Protein AF-A0A8H3MB71-F1 (afdb_monomer_lite)

Secondary structure (DSSP, 8-state):
-PPPPPPP------------PPPP--TTS-HHHHHHHHHHHHHHHT--TT-HHHHHHHHHTS-HHHHHHHHHHHHHHHHH---TTS-HHHHHHHHHHHHHTS---HHHHHHHHHHHS-HHHHHHHHHH-TTS-HHHHHHHHHHHHHH--

Sequence (149 aa):
MERPSTPPSILRLQSDQEFELPAPRQDDRSISEYFEFIKFYTLLQNKDLDDIDIKVKFIVGLSPDNKKCAEEFGKYKAGELKQGNESIRKFYQKLERLRKLSECDEEDLRKKIFCGISSKNQDEVKLWGMNLPLDELIERLETLEQLSE

Organism: NCBI:txid94130

Radius of gyration: 25.16 Å; chains: 1; bounding box: 39×39×98 Å

Structure (mmCIF, N/CA/C/O backbone):
data_AF-A0A8H3MB71-F1
#
_entry.id   AF-A0A8H3MB71-F1
#
loop_
_atom_site.group_PDB
_atom_site.id
_atom_site.type_symbol
_atom_site.label_atom_id
_atom_site.label_alt_id
_atom_site.label_comp_id
_atom_site.label_asym_id
_atom_site.label_entity_id
_atom_site.label_seq_id
_atom_site.pdbx_PDB_ins_code
_atom_site.Cartn_x
_atom_site.Cartn_y
_atom_site.Cartn_z
_atom_site.occupancy
_atom_site.B_iso_or_equiv
_atom_site.auth_seq_id
_atom_site.auth_comp_id
_atom_site.auth_asym_id
_atom_site.auth_atom_id
_atom_site.pdbx_PDB_model_num
ATOM 1 N N . MET A 1 1 ? -3.218 25.099 -76.290 1.00 42.81 1 MET A N 1
ATOM 2 C CA . MET A 1 1 ? -3.841 23.890 -75.711 1.00 42.81 1 MET A CA 1
ATOM 3 C C . MET A 1 1 ? -3.285 23.730 -74.311 1.00 42.81 1 MET A C 1
ATOM 5 O O . MET A 1 1 ? -2.148 23.299 -74.162 1.00 42.81 1 MET A O 1
ATOM 9 N N . GLU A 1 2 ? -4.029 24.199 -73.314 1.00 40.88 2 GLU A N 1
ATOM 10 C CA . GLU A 1 2 ? -3.626 24.125 -71.908 1.00 40.88 2 GLU A CA 1
ATOM 11 C C . GLU A 1 2 ? -3.912 22.726 -71.354 1.00 40.88 2 GLU A C 1
ATOM 13 O O . GLU A 1 2 ? -4.969 22.154 -71.619 1.00 40.88 2 GLU A O 1
ATOM 18 N N . ARG A 1 3 ? -2.947 22.145 -70.632 1.00 56.25 3 ARG A N 1
ATOM 19 C CA . ARG A 1 3 ? -3.126 20.866 -69.930 1.00 56.25 3 ARG A CA 1
ATOM 20 C C . ARG A 1 3 ? -3.797 21.134 -68.577 1.00 56.25 3 ARG A C 1
ATOM 22 O O . ARG A 1 3 ? -3.381 22.080 -67.910 1.00 56.25 3 ARG A O 1
ATOM 29 N N . PRO A 1 4 ? -4.761 20.315 -68.124 1.00 49.44 4 PRO A N 1
ATOM 30 C CA . PRO A 1 4 ? -5.348 20.491 -66.803 1.00 49.44 4 PRO A CA 1
ATOM 31 C C . PRO A 1 4 ? -4.338 20.147 -65.700 1.00 49.44 4 PRO A C 1
ATOM 33 O O . PRO A 1 4 ? -3.683 19.105 -65.738 1.00 49.44 4 PRO A O 1
ATOM 36 N N . SER A 1 5 ? -4.248 21.035 -64.711 1.00 53.97 5 SER A N 1
ATOM 37 C CA . SER A 1 5 ? -3.540 20.847 -63.444 1.00 53.97 5 SER A CA 1
ATOM 38 C C . SER A 1 5 ? -4.179 19.712 -62.638 1.00 53.97 5 SER A C 1
ATOM 40 O O . SER A 1 5 ? -5.381 19.736 -62.380 1.00 53.97 5 SER A O 1
ATOM 42 N N . THR A 1 6 ? -3.379 18.725 -62.228 1.00 57.28 6 THR A N 1
ATOM 43 C CA . THR A 1 6 ? -3.760 17.786 -61.161 1.00 57.28 6 THR A CA 1
ATOM 44 C C . THR A 1 6 ? -3.095 18.280 -59.874 1.00 57.28 6 THR A C 1
ATOM 46 O O . THR A 1 6 ? -1.879 18.488 -59.895 1.00 57.28 6 THR A O 1
ATOM 49 N N . PRO A 1 7 ? -3.826 18.501 -58.765 1.00 51.06 7 PRO A N 1
ATOM 50 C CA . PRO A 1 7 ? -3.204 18.910 -57.511 1.00 51.06 7 PRO A CA 1
ATOM 51 C C . PRO A 1 7 ? -2.282 17.793 -57.003 1.00 51.06 7 PRO A C 1
ATOM 53 O O . PRO A 1 7 ? -2.581 16.615 -57.234 1.00 51.06 7 PRO A O 1
ATOM 56 N N . PRO A 1 8 ? -1.196 18.111 -56.274 1.00 44.56 8 PRO A N 1
ATOM 57 C CA . PRO A 1 8 ? -0.437 17.083 -55.587 1.00 44.56 8 PRO A CA 1
ATOM 58 C C . PRO A 1 8 ? -1.392 16.395 -54.618 1.00 44.56 8 PRO A C 1
ATOM 60 O O . PRO A 1 8 ? -2.075 17.059 -53.835 1.00 44.56 8 PRO A O 1
ATOM 63 N N . SER A 1 9 ? -1.458 15.068 -54.694 1.00 46.44 9 SER A N 1
ATOM 64 C CA . SER A 1 9 ? -2.120 14.259 -53.680 1.00 46.44 9 SER A CA 1
ATOM 65 C C . SER A 1 9 ? -1.432 14.544 -52.350 1.00 46.44 9 SER A C 1
ATOM 67 O O . SER A 1 9 ? -0.369 13.998 -52.064 1.00 46.44 9 SER A O 1
ATOM 69 N N . ILE A 1 10 ? -2.017 15.451 -51.564 1.00 45.81 10 ILE A N 1
ATOM 70 C CA . ILE A 1 10 ? -1.734 15.577 -50.141 1.00 45.81 10 ILE A CA 1
ATOM 71 C C . ILE A 1 10 ? -2.011 14.188 -49.593 1.00 45.81 10 ILE A C 1
ATOM 73 O O . ILE A 1 10 ? -3.152 13.724 -49.612 1.00 45.81 10 ILE A O 1
ATOM 77 N N . LEU A 1 11 ? -0.933 13.504 -49.219 1.00 43.09 11 LEU A N 1
ATOM 78 C CA . LEU A 1 11 ? -0.965 12.226 -48.539 1.00 43.09 11 LEU A CA 1
ATOM 79 C C . LEU A 1 11 ? -1.941 12.368 -47.374 1.00 43.09 11 LEU A C 1
ATOM 81 O O . LEU A 1 11 ? -1.636 12.988 -46.356 1.00 43.09 11 LEU A O 1
ATOM 85 N N . ARG A 1 12 ? -3.144 11.823 -47.564 1.00 45.31 12 ARG A N 1
ATOM 86 C CA . ARG A 1 12 ? -4.061 11.473 -46.490 1.00 45.31 12 ARG A CA 1
ATOM 87 C C . ARG A 1 12 ? -3.312 10.467 -45.624 1.00 45.31 12 ARG A C 1
ATOM 89 O O . ARG A 1 12 ? -3.364 9.269 -45.876 1.00 45.31 12 ARG A O 1
ATOM 96 N N . LEU A 1 13 ? -2.577 10.964 -44.635 1.00 49.22 13 LEU A N 1
ATOM 97 C CA . LEU A 1 13 ? -2.182 10.169 -43.487 1.00 49.22 13 LEU A CA 1
ATOM 98 C C . LEU A 1 13 ? -3.477 9.831 -42.753 1.00 49.22 13 LEU A C 1
ATOM 100 O O . LEU A 1 13 ? -4.026 10.643 -42.015 1.00 49.22 13 LEU A O 1
ATOM 104 N N . GLN A 1 14 ? -4.005 8.647 -43.052 1.00 50.12 14 GLN A N 1
ATOM 105 C CA . GLN A 1 14 ? -4.948 7.952 -42.190 1.00 50.12 14 GLN A CA 1
ATOM 106 C C . GLN A 1 14 ? -4.220 7.719 -40.862 1.00 50.12 14 GLN A C 1
ATOM 108 O O . GLN A 1 14 ? -3.427 6.793 -40.743 1.00 50.12 14 GLN A O 1
ATOM 113 N N . SER A 1 15 ? -4.413 8.618 -39.903 1.00 54.00 15 SER A N 1
ATOM 114 C CA . SER A 1 15 ? -3.856 8.515 -38.554 1.00 54.00 15 SER A CA 1
ATOM 115 C C . SER A 1 15 ? -4.993 8.299 -37.561 1.00 54.00 15 SER A C 1
ATOM 117 O O . SER A 1 15 ? -5.125 9.037 -36.594 1.00 54.00 15 SER A O 1
ATOM 119 N N . ASP A 1 16 ? -5.806 7.277 -37.816 1.00 49.78 16 ASP A N 1
ATOM 120 C CA . ASP A 1 16 ? -6.751 6.744 -36.826 1.00 49.78 16 ASP A CA 1
ATOM 121 C C . ASP A 1 16 ? -6.114 5.595 -36.019 1.00 49.78 16 ASP A C 1
ATOM 123 O O . ASP A 1 16 ? -6.795 4.877 -35.294 1.00 49.78 16 ASP A O 1
ATOM 127 N N . GLN A 1 17 ? -4.797 5.386 -36.143 1.00 55.19 17 GLN A N 1
ATOM 128 C CA . GLN A 1 17 ? -4.075 4.435 -35.308 1.00 55.19 17 GLN A CA 1
ATOM 129 C C . GLN A 1 17 ? -3.745 5.124 -33.982 1.00 55.19 17 GLN A C 1
ATOM 131 O O . GLN A 1 17 ? -2.772 5.873 -33.891 1.00 55.19 17 GLN A O 1
ATOM 136 N N . GLU A 1 18 ? -4.581 4.901 -32.966 1.00 57.22 18 GLU A N 1
ATOM 137 C CA . GLU A 1 18 ? -4.242 5.231 -31.582 1.00 57.22 18 GLU A CA 1
ATOM 138 C C . GLU A 1 18 ? -2.878 4.606 -31.263 1.00 57.22 18 GLU A C 1
ATOM 140 O O . GLU A 1 18 ? -2.697 3.387 -31.276 1.00 57.22 18 GLU A O 1
ATOM 145 N N . PHE A 1 19 ? -1.871 5.454 -31.066 1.00 57.03 19 PHE A N 1
ATOM 146 C CA . PHE A 1 19 ? -0.527 5.024 -30.718 1.00 57.03 19 PHE A CA 1
ATOM 147 C C . PHE A 1 19 ? -0.527 4.600 -29.247 1.00 57.03 19 PHE A C 1
ATOM 149 O O . PHE A 1 19 ? -0.222 5.389 -28.353 1.00 57.03 19 PHE A O 1
ATOM 156 N N . GLU A 1 20 ? -0.913 3.351 -28.987 1.00 70.62 20 GLU A N 1
ATOM 157 C CA . GLU A 1 20 ? -0.759 2.748 -27.669 1.00 70.62 20 GLU A CA 1
ATOM 158 C C . GLU A 1 20 ? 0.729 2.516 -27.401 1.00 70.62 20 GLU A C 1
ATOM 160 O O . GLU A 1 20 ? 1.355 1.576 -27.898 1.00 70.62 20 GLU A O 1
ATOM 165 N N . LEU A 1 21 ? 1.319 3.416 -26.617 1.00 73.56 21 LEU A N 1
ATOM 166 C CA . LEU A 1 21 ? 2.690 3.260 -26.161 1.00 73.56 21 LEU A CA 1
ATOM 167 C C . LEU A 1 21 ? 2.814 1.990 -25.313 1.00 73.56 21 LEU A C 1
ATOM 169 O O . LEU A 1 21 ? 2.084 1.848 -24.320 1.00 73.56 21 LEU A O 1
ATOM 173 N N . PRO A 1 22 ? 3.770 1.099 -25.636 1.00 83.75 22 PRO A N 1
ATOM 174 C CA . PRO A 1 22 ? 4.005 -0.076 -24.819 1.00 83.75 22 PRO A CA 1
ATOM 175 C C . PRO A 1 22 ? 4.392 0.350 -23.401 1.00 83.75 22 PRO A C 1
ATOM 177 O O . PRO A 1 22 ? 5.029 1.387 -23.193 1.00 83.75 22 PRO A O 1
ATOM 180 N N . ALA A 1 23 ? 4.005 -0.463 -22.418 1.00 85.31 23 ALA A N 1
ATOM 181 C CA . ALA A 1 23 ? 4.399 -0.230 -21.038 1.00 85.31 23 ALA A CA 1
ATOM 182 C C . ALA A 1 23 ? 5.940 -0.185 -20.933 1.00 85.31 23 ALA A C 1
ATOM 184 O O . ALA A 1 23 ? 6.605 -1.073 -21.481 1.00 85.31 23 ALA A O 1
ATOM 185 N N . PRO A 1 24 ? 6.509 0.820 -20.245 1.00 89.81 24 PRO A N 1
ATOM 186 C CA . PRO A 1 24 ? 7.947 0.931 -20.049 1.00 89.81 24 PRO A CA 1
ATOM 187 C C . PRO A 1 24 ? 8.554 -0.322 -19.415 1.00 89.81 24 PRO A C 1
ATOM 189 O O . PRO A 1 24 ? 7.952 -0.940 -18.539 1.00 89.81 24 PRO A O 1
ATOM 192 N N . ARG A 1 25 ? 9.779 -0.657 -19.827 1.00 93.94 25 ARG A N 1
ATOM 193 C CA . ARG A 1 25 ? 10.624 -1.667 -19.183 1.00 93.94 25 ARG A CA 1
ATOM 194 C C . ARG A 1 25 ? 11.983 -1.062 -18.858 1.00 93.94 25 ARG A C 1
ATOM 196 O O . ARG A 1 25 ? 12.480 -0.217 -19.605 1.00 93.94 25 ARG A O 1
ATOM 203 N N . GLN A 1 26 ? 12.541 -1.451 -17.718 1.00 94.19 26 GLN A N 1
ATOM 204 C CA . GLN A 1 26 ? 13.851 -1.007 -17.267 1.00 94.19 26 GLN A CA 1
ATOM 205 C C . GLN A 1 26 ? 14.946 -1.656 -18.114 1.00 94.19 26 GLN A C 1
ATOM 207 O O . GLN A 1 26 ? 15.879 -0.966 -18.516 1.00 94.19 26 GLN A O 1
ATOM 212 N N . ASP A 1 27 ? 14.806 -2.952 -18.405 1.00 90.69 27 ASP A N 1
ATOM 213 C CA . ASP A 1 27 ? 15.820 -3.756 -19.090 1.00 90.69 27 ASP A CA 1
ATOM 214 C C . ASP A 1 27 ? 17.204 -3.542 -18.436 1.00 90.69 27 ASP A C 1
ATOM 216 O O . ASP A 1 27 ? 17.318 -3.605 -17.208 1.00 90.69 27 ASP A O 1
ATOM 220 N N . ASP A 1 28 ? 18.230 -3.229 -19.230 1.00 91.75 28 ASP A N 1
ATOM 221 C CA . ASP A 1 28 ? 19.599 -2.978 -18.760 1.00 91.75 28 ASP A CA 1
ATOM 222 C C . ASP A 1 28 ? 19.847 -1.515 -18.338 1.00 91.75 28 ASP A C 1
ATOM 224 O O . ASP A 1 28 ? 20.975 -1.135 -18.016 1.00 91.75 28 ASP A O 1
ATOM 228 N N . ARG A 1 29 ? 18.815 -0.657 -18.357 1.00 92.38 29 ARG A N 1
ATOM 229 C CA . ARG A 1 29 ? 18.951 0.762 -17.994 1.00 92.38 29 ARG A CA 1
ATOM 230 C C . ARG A 1 29 ? 19.115 0.930 -16.489 1.00 92.38 29 ARG A C 1
ATOM 232 O O . ARG A 1 29 ? 18.601 0.150 -15.677 1.00 92.38 29 ARG A O 1
ATOM 239 N N . SER A 1 30 ? 19.765 2.024 -16.104 1.00 94.44 30 SER A N 1
ATOM 240 C CA . SER A 1 30 ? 19.780 2.438 -14.703 1.00 94.44 30 SER A CA 1
ATOM 241 C C . SER A 1 30 ? 18.363 2.769 -14.212 1.00 94.44 30 SER A C 1
ATOM 243 O O . SER A 1 30 ? 17.491 3.192 -14.978 1.00 94.44 30 SER A O 1
ATOM 245 N N . ILE A 1 31 ? 18.129 2.629 -12.903 1.00 92.75 31 ILE A N 1
ATOM 246 C CA . ILE A 1 31 ? 16.833 2.965 -12.293 1.00 92.75 31 ILE A CA 1
ATOM 247 C C . ILE A 1 31 ? 16.448 4.434 -12.522 1.00 92.75 31 ILE A C 1
ATOM 249 O O . ILE A 1 31 ? 15.278 4.739 -12.732 1.00 92.75 31 ILE A O 1
ATOM 253 N N . SER A 1 32 ? 17.430 5.341 -12.541 1.00 93.62 32 SER A N 1
ATOM 254 C CA . SER A 1 32 ? 17.224 6.762 -12.825 1.00 93.62 32 SER A CA 1
ATOM 255 C C . SER A 1 32 ? 16.764 7.005 -14.259 1.00 93.62 32 SER A C 1
ATOM 257 O O . SER A 1 32 ? 15.803 7.737 -14.469 1.00 93.62 32 SER A O 1
ATOM 259 N N . GLU A 1 33 ? 17.395 6.363 -15.244 1.00 95.50 33 GLU A N 1
ATOM 260 C CA . GLU A 1 33 ? 16.993 6.493 -16.652 1.00 95.50 33 GLU A CA 1
ATOM 261 C C . GLU A 1 33 ? 15.607 5.897 -16.895 1.00 95.50 33 GLU A C 1
ATOM 263 O O . GLU A 1 33 ? 14.795 6.472 -17.621 1.00 95.50 33 GLU A O 1
ATOM 268 N N . TYR A 1 34 ? 15.312 4.762 -16.261 1.00 95.69 34 TYR A N 1
ATOM 269 C CA . TYR A 1 34 ? 13.984 4.165 -16.313 1.00 95.69 34 TYR A CA 1
ATOM 270 C C . TYR A 1 34 ? 12.923 5.068 -15.673 1.00 95.69 34 TYR A C 1
ATOM 272 O O . TYR A 1 34 ? 11.846 5.248 -16.240 1.00 95.69 34 TYR A O 1
ATOM 280 N N . PHE A 1 35 ? 13.231 5.700 -14.540 1.00 93.94 35 PHE A N 1
ATOM 281 C CA . PHE A 1 35 ? 12.314 6.629 -13.886 1.00 93.94 35 PHE A CA 1
ATOM 282 C C . PHE A 1 35 ? 12.036 7.880 -14.731 1.00 93.94 35 PHE A C 1
ATOM 284 O O . PHE A 1 35 ? 10.884 8.300 -14.835 1.00 93.94 35 PHE A O 1
ATOM 291 N N . GLU A 1 36 ? 13.044 8.446 -15.400 1.00 94.88 36 GLU A N 1
ATOM 292 C CA . GLU A 1 36 ? 12.819 9.534 -16.362 1.00 94.88 36 GLU A CA 1
ATOM 293 C C . GLU A 1 36 ? 11.930 9.079 -17.526 1.00 94.88 36 GLU A C 1
ATOM 295 O O . GLU A 1 36 ? 10.996 9.784 -17.910 1.00 94.88 36 GLU A O 1
ATOM 300 N N . PHE A 1 37 ? 12.140 7.865 -18.042 1.00 93.25 37 PHE A N 1
ATOM 301 C CA . PHE A 1 37 ? 11.293 7.313 -19.099 1.00 93.25 37 PHE A CA 1
ATOM 302 C C . PHE A 1 37 ? 9.831 7.143 -18.654 1.00 93.25 37 PHE A C 1
ATOM 304 O O . PHE A 1 37 ? 8.909 7.404 -19.427 1.00 93.25 37 PHE A O 1
ATOM 311 N N . ILE A 1 38 ? 9.607 6.796 -17.387 1.00 93.88 38 ILE A N 1
ATOM 312 C CA . ILE A 1 38 ? 8.270 6.716 -16.789 1.00 93.88 38 ILE A CA 1
ATOM 313 C C . ILE A 1 38 ? 7.615 8.096 -16.717 1.00 93.88 38 ILE A C 1
ATOM 315 O O . ILE A 1 38 ? 6.452 8.210 -17.092 1.00 93.88 38 ILE A O 1
ATOM 319 N N . LYS A 1 39 ? 8.342 9.157 -16.342 1.00 94.12 39 LYS A N 1
ATOM 320 C CA . LYS A 1 39 ? 7.805 10.533 -16.382 1.00 94.12 39 LYS A CA 1
ATOM 321 C C . LYS A 1 39 ? 7.385 10.949 -17.792 1.00 94.12 39 LYS A C 1
ATOM 323 O O . LYS A 1 39 ? 6.336 11.560 -17.976 1.00 94.12 39 LYS A O 1
ATOM 328 N N . PHE A 1 40 ? 8.177 10.607 -18.808 1.00 92.94 40 PHE A N 1
ATOM 329 C CA . PHE A 1 40 ? 7.776 10.844 -20.197 1.00 92.94 40 PHE A CA 1
ATOM 330 C C . PHE A 1 40 ? 6.514 10.050 -20.559 1.00 92.94 40 PHE A C 1
ATOM 332 O O . PHE A 1 40 ? 5.593 10.595 -21.163 1.00 92.94 40 PHE A O 1
ATOM 339 N N . TYR A 1 41 ? 6.431 8.788 -20.140 1.00 91.00 41 TYR A N 1
ATOM 340 C CA . TYR A 1 41 ? 5.269 7.929 -20.369 1.00 91.00 41 TYR A CA 1
ATOM 341 C C . TYR A 1 41 ? 3.985 8.450 -19.700 1.00 91.00 41 TYR A C 1
ATOM 343 O O . TYR A 1 41 ? 2.910 8.366 -20.300 1.00 91.00 41 TYR A O 1
ATOM 351 N N . THR A 1 42 ? 4.075 9.018 -18.491 1.00 93.25 42 THR A N 1
ATOM 352 C CA . THR A 1 42 ? 2.927 9.632 -17.803 1.00 93.25 42 THR A CA 1
ATOM 353 C C . THR A 1 42 ? 2.458 10.904 -18.489 1.00 93.25 42 THR A C 1
ATOM 355 O O . THR A 1 42 ? 1.255 11.074 -18.681 1.00 93.25 42 THR A O 1
ATOM 358 N N . LEU A 1 43 ? 3.394 11.763 -18.915 1.00 92.69 43 LEU A N 1
ATOM 359 C CA . LEU A 1 43 ? 3.087 12.982 -19.668 1.00 92.69 43 LEU A CA 1
ATOM 360 C C . LEU A 1 43 ? 2.342 12.658 -20.967 1.00 92.69 43 LEU A C 1
ATOM 362 O O . LEU A 1 43 ? 1.348 13.305 -21.281 1.00 92.69 43 LEU A O 1
ATOM 366 N N . LEU A 1 44 ? 2.780 11.621 -21.687 1.00 90.31 44 LEU A N 1
ATOM 367 C CA . LEU A 1 44 ? 2.149 11.191 -22.938 1.00 90.31 44 LEU A CA 1
ATOM 368 C C . LEU A 1 44 ? 0.746 10.603 -22.731 1.00 90.31 44 LEU A C 1
ATOM 370 O O . LEU A 1 44 ? -0.103 10.740 -23.604 1.00 90.31 44 LEU A O 1
ATOM 374 N N . GLN A 1 45 ? 0.482 9.990 -21.576 1.00 87.88 45 GLN A N 1
ATOM 375 C CA . GLN A 1 45 ? -0.853 9.504 -21.206 1.00 87.88 45 GLN A CA 1
ATOM 376 C C . GLN A 1 45 ? -1.728 10.549 -20.510 1.00 87.88 45 GLN A C 1
ATOM 378 O O . GLN A 1 45 ? -2.875 10.242 -20.193 1.00 87.88 45 GLN A O 1
ATOM 383 N N . ASN A 1 46 ? -1.207 11.752 -20.247 1.00 91.00 46 ASN A N 1
ATOM 384 C CA . ASN A 1 46 ? -1.873 12.765 -19.429 1.00 91.00 46 ASN A CA 1
ATOM 385 C C . ASN A 1 46 ? -2.338 12.207 -18.064 1.00 91.00 46 ASN A C 1
ATOM 387 O O . ASN A 1 46 ? -3.449 12.474 -17.603 1.00 91.00 46 ASN A O 1
ATOM 391 N N . LYS A 1 47 ? -1.488 11.380 -17.444 1.00 90.75 47 LYS A N 1
ATOM 392 C CA . LYS A 1 47 ? -1.703 10.772 -16.126 1.00 90.75 47 LYS A CA 1
ATOM 393 C C . LYS A 1 47 ? -0.709 11.324 -15.114 1.00 90.75 47 LYS A C 1
ATOM 395 O O . LYS A 1 47 ? 0.395 11.732 -15.469 1.00 90.75 47 LYS A O 1
ATOM 400 N N . ASP A 1 48 ? -1.097 11.295 -13.846 1.00 92.31 48 ASP A N 1
ATOM 401 C CA . ASP A 1 48 ? -0.206 11.648 -12.746 1.00 92.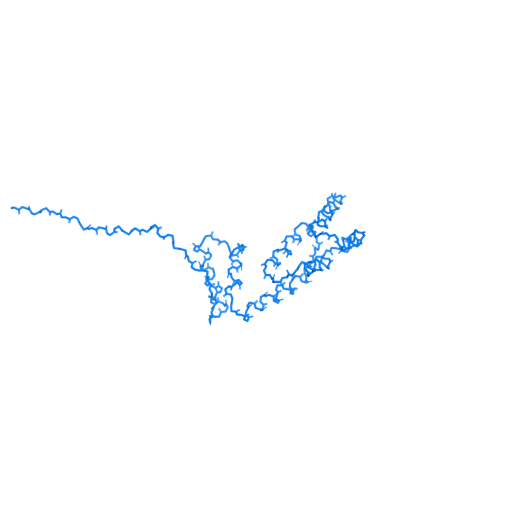31 48 ASP A CA 1
ATOM 402 C C . ASP A 1 48 ? 0.726 10.476 -12.388 1.00 92.31 48 ASP A C 1
ATOM 404 O O . ASP A 1 48 ? 0.387 9.312 -12.607 1.00 92.31 48 ASP A O 1
ATOM 408 N N . LEU A 1 49 ? 1.898 10.761 -11.812 1.00 89.94 49 LEU A N 1
ATOM 409 C CA . LEU A 1 49 ? 2.798 9.718 -11.302 1.00 89.94 49 LEU A CA 1
ATOM 410 C C . LEU A 1 49 ? 2.169 8.915 -10.153 1.00 89.94 49 LEU A C 1
ATOM 412 O O . LEU A 1 49 ? 2.528 7.754 -9.946 1.00 89.94 49 LEU A O 1
ATOM 416 N N . ASP A 1 50 ? 1.233 9.513 -9.414 1.00 85.81 50 ASP A N 1
ATOM 417 C CA . ASP A 1 50 ? 0.491 8.850 -8.353 1.00 85.81 50 ASP A CA 1
ATOM 418 C C . ASP A 1 50 ? -0.653 7.955 -8.846 1.00 85.81 50 ASP A C 1
ATOM 420 O O . ASP A 1 50 ? -1.191 7.193 -8.031 1.00 85.81 50 ASP A O 1
ATOM 424 N N . ASP A 1 51 ? -0.977 7.988 -10.145 1.00 88.25 51 ASP A N 1
ATOM 425 C CA . ASP A 1 51 ? -1.959 7.104 -10.775 1.00 88.25 51 ASP A CA 1
ATOM 426 C C . ASP A 1 51 ? -1.597 5.631 -10.538 1.00 88.25 51 ASP A C 1
ATOM 428 O O . ASP A 1 51 ? -0.449 5.199 -10.690 1.00 88.25 51 ASP A O 1
ATOM 432 N N . ILE A 1 52 ? -2.596 4.842 -10.137 1.00 81.19 52 ILE A N 1
ATOM 433 C CA . ILE A 1 52 ? -2.389 3.443 -9.752 1.00 81.19 52 ILE A CA 1
ATOM 434 C C . ILE A 1 52 ? -1.871 2.627 -10.939 1.00 81.19 52 ILE A C 1
ATOM 436 O O . ILE A 1 52 ? -0.960 1.819 -10.752 1.00 81.19 52 ILE A O 1
ATOM 440 N N . ASP A 1 53 ? -2.370 2.863 -12.155 1.00 85.19 53 ASP A N 1
ATOM 441 C CA . ASP A 1 53 ? -1.927 2.110 -13.330 1.00 85.19 53 ASP A CA 1
ATOM 442 C C . ASP A 1 53 ? -0.475 2.444 -13.673 1.00 85.19 53 ASP A C 1
ATOM 444 O O . ASP A 1 53 ? 0.296 1.561 -14.050 1.00 85.19 53 ASP A O 1
ATOM 448 N N . ILE A 1 54 ? -0.081 3.711 -13.520 1.00 89.88 54 ILE A N 1
ATOM 449 C CA . ILE A 1 54 ? 1.308 4.141 -13.705 1.00 89.88 54 ILE A CA 1
ATOM 450 C C . ILE A 1 54 ? 2.222 3.463 -12.687 1.00 89.88 54 ILE A C 1
ATOM 452 O O . ILE A 1 54 ? 3.249 2.904 -13.075 1.00 89.88 54 ILE A O 1
ATOM 456 N N . LYS A 1 55 ? 1.848 3.453 -11.404 1.00 88.81 55 LYS A N 1
ATOM 457 C CA . LYS A 1 55 ? 2.629 2.793 -10.345 1.00 88.81 55 LYS A CA 1
ATOM 458 C C . LYS A 1 55 ? 2.777 1.296 -10.581 1.00 88.81 55 LYS A C 1
ATOM 460 O O . LYS A 1 55 ? 3.872 0.760 -10.418 1.00 88.81 55 LYS A O 1
ATOM 465 N N . VAL A 1 56 ? 1.702 0.626 -10.995 1.00 85.19 56 VAL A N 1
ATOM 466 C CA . VAL A 1 56 ? 1.740 -0.802 -11.335 1.00 85.19 56 VAL A CA 1
ATOM 467 C C . VAL A 1 56 ? 2.675 -1.039 -12.521 1.00 85.19 56 VAL A C 1
ATOM 469 O O . VAL A 1 56 ? 3.564 -1.883 -12.425 1.00 85.19 56 VAL A O 1
ATOM 472 N N . LYS A 1 57 ? 2.545 -0.266 -13.608 1.00 89.19 57 LYS A N 1
ATOM 473 C CA . LYS A 1 57 ? 3.431 -0.377 -14.780 1.00 89.19 57 LYS A CA 1
ATOM 474 C C . LYS A 1 57 ? 4.894 -0.114 -14.420 1.00 89.19 57 LYS A C 1
ATOM 476 O O . LYS A 1 57 ? 5.759 -0.850 -14.884 1.00 89.19 57 LYS A O 1
ATOM 481 N N . PHE A 1 58 ? 5.166 0.868 -13.557 1.00 91.25 58 PHE A N 1
ATOM 482 C CA . PHE A 1 58 ? 6.509 1.144 -13.052 1.00 91.25 58 PHE A CA 1
ATOM 483 C C . PHE A 1 58 ? 7.122 -0.088 -12.386 1.00 91.25 58 PHE A C 1
ATOM 485 O O . PHE A 1 58 ? 8.184 -0.525 -12.823 1.00 91.25 58 PHE A O 1
ATOM 492 N N . ILE A 1 59 ? 6.442 -0.667 -11.387 1.00 89.44 59 ILE A N 1
ATOM 493 C CA . ILE A 1 59 ? 6.950 -1.824 -10.631 1.00 89.44 59 ILE A CA 1
ATOM 494 C C . ILE A 1 59 ? 7.098 -3.056 -11.528 1.00 89.44 59 ILE A C 1
ATOM 496 O O . ILE A 1 59 ? 8.114 -3.744 -11.460 1.00 89.44 59 ILE A O 1
ATOM 500 N N . VAL A 1 60 ? 6.111 -3.332 -12.384 1.00 89.06 60 VAL A N 1
ATOM 501 C CA . VAL A 1 60 ? 6.139 -4.489 -13.294 1.00 89.06 60 VAL A CA 1
ATOM 502 C C . VAL A 1 60 ? 7.281 -4.386 -14.305 1.00 89.06 60 VAL A C 1
ATOM 504 O O . VAL A 1 60 ? 7.871 -5.406 -14.651 1.00 89.06 60 VAL A O 1
ATOM 507 N N . GLY A 1 61 ? 7.599 -3.177 -14.769 1.00 93.19 61 GLY A N 1
ATOM 508 C CA . GLY A 1 61 ? 8.688 -2.947 -15.712 1.00 93.19 61 GLY A CA 1
ATOM 509 C C . GLY A 1 61 ? 10.083 -2.889 -15.084 1.00 93.19 61 GLY A C 1
ATOM 510 O O . GLY A 1 61 ? 11.047 -2.779 -15.836 1.00 93.19 61 GLY A O 1
ATOM 511 N N . LEU A 1 62 ? 10.233 -2.964 -13.754 1.00 94.31 62 LEU A N 1
ATOM 512 C CA . LEU A 1 62 ? 11.550 -2.990 -13.102 1.00 94.31 62 LEU A CA 1
ATOM 513 C C . LEU A 1 62 ? 12.369 -4.221 -13.511 1.00 94.31 62 LEU A C 1
ATOM 515 O O . LEU A 1 62 ? 11.827 -5.289 -13.804 1.00 94.31 62 LEU A O 1
ATOM 519 N N . SER A 1 63 ? 13.696 -4.088 -13.452 1.00 94.19 63 SER A N 1
ATOM 520 C CA . SER A 1 63 ? 14.579 -5.252 -13.523 1.00 94.19 63 SER A CA 1
ATOM 521 C C . SER A 1 63 ? 14.309 -6.192 -12.336 1.00 94.19 63 SER A C 1
ATOM 523 O O . SER A 1 63 ? 13.860 -5.723 -11.285 1.00 94.19 63 SER A O 1
ATOM 525 N N . PRO A 1 64 ? 14.589 -7.504 -12.448 1.00 90.75 64 PRO A N 1
ATOM 526 C CA . PRO A 1 64 ? 14.308 -8.458 -11.373 1.00 90.75 64 PRO A CA 1
ATOM 527 C C . PRO A 1 64 ? 14.881 -8.050 -10.008 1.00 90.75 64 PRO A C 1
ATOM 529 O O . PRO A 1 64 ? 14.182 -8.136 -8.999 1.00 90.75 64 PRO A O 1
ATOM 532 N N . ASP A 1 65 ? 16.111 -7.531 -9.980 1.00 91.31 65 ASP A N 1
ATOM 533 C CA . ASP A 1 65 ? 16.768 -7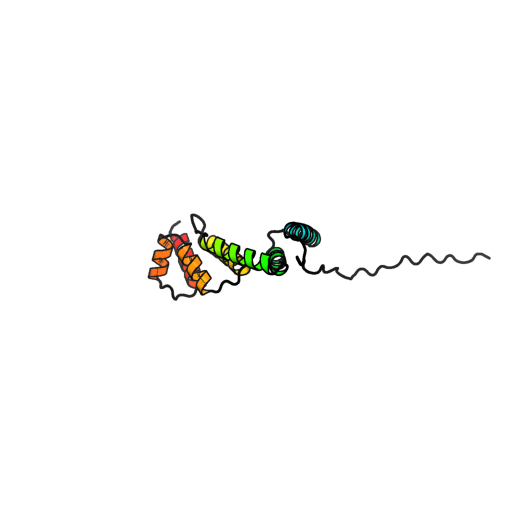.095 -8.744 1.00 91.31 65 ASP A CA 1
ATOM 534 C C . ASP A 1 65 ? 16.078 -5.873 -8.126 1.00 91.31 65 ASP A C 1
ATOM 536 O O . ASP A 1 65 ? 15.764 -5.864 -6.936 1.00 91.31 65 ASP A O 1
ATOM 540 N N . ASN A 1 66 ? 15.771 -4.852 -8.932 1.00 90.56 66 ASN A N 1
ATOM 541 C CA . ASN A 1 66 ? 15.086 -3.658 -8.438 1.00 90.56 66 ASN A CA 1
ATOM 542 C C . ASN A 1 66 ? 13.633 -3.940 -8.063 1.00 90.56 66 ASN A C 1
ATOM 544 O O . ASN A 1 66 ? 13.129 -3.348 -7.110 1.00 90.56 66 ASN A O 1
ATOM 548 N N . LYS A 1 67 ? 12.966 -4.853 -8.777 1.00 89.38 67 LYS A N 1
ATOM 549 C CA . LYS A 1 67 ? 11.626 -5.329 -8.435 1.00 89.38 67 LYS A CA 1
ATOM 550 C C . LYS A 1 67 ? 11.638 -5.987 -7.059 1.00 89.38 67 LYS A C 1
ATOM 552 O O . LYS A 1 67 ? 10.844 -5.605 -6.204 1.00 89.38 67 LYS A O 1
ATOM 557 N N . LYS A 1 68 ? 12.592 -6.888 -6.811 1.00 86.38 68 LYS A N 1
ATOM 558 C CA . LYS A 1 68 ? 12.776 -7.516 -5.499 1.00 86.38 68 LYS A CA 1
ATOM 559 C C . LYS A 1 68 ? 13.038 -6.476 -4.405 1.00 86.38 68 LYS A C 1
ATOM 561 O O . LYS A 1 68 ? 12.385 -6.510 -3.367 1.00 86.38 68 LYS A O 1
ATOM 566 N N . CYS A 1 69 ? 13.920 -5.507 -4.652 1.00 86.19 69 CYS A N 1
ATOM 567 C CA . CYS A 1 69 ? 14.164 -4.405 -3.718 1.00 86.19 69 CYS A CA 1
ATOM 568 C C . CYS A 1 69 ? 12.897 -3.576 -3.445 1.00 86.19 69 CYS A C 1
ATOM 570 O O . CYS A 1 69 ? 12.640 -3.208 -2.300 1.00 86.19 69 CYS A O 1
ATOM 572 N N . ALA A 1 70 ? 12.088 -3.285 -4.468 1.00 82.69 70 ALA A N 1
ATOM 573 C CA . ALA A 1 70 ? 10.836 -2.546 -4.321 1.00 82.69 70 ALA A CA 1
ATOM 574 C C . ALA A 1 70 ? 9.798 -3.331 -3.502 1.00 82.69 70 ALA A C 1
ATOM 576 O O . ALA A 1 70 ? 9.136 -2.757 -2.635 1.00 82.69 70 ALA A O 1
ATOM 577 N N . GLU A 1 71 ? 9.692 -4.642 -3.720 1.00 81.44 71 GLU A N 1
ATOM 578 C CA . GLU A 1 71 ? 8.835 -5.530 -2.933 1.00 81.44 71 GLU A CA 1
ATOM 579 C C . GLU A 1 71 ? 9.284 -5.611 -1.470 1.00 81.44 71 GLU A C 1
ATOM 581 O O . GLU A 1 71 ? 8.460 -5.476 -0.563 1.00 81.44 71 GLU A O 1
ATOM 586 N N . GLU A 1 72 ? 10.583 -5.793 -1.219 1.00 81.25 72 GLU A N 1
ATOM 587 C CA . GLU A 1 72 ? 11.158 -5.809 0.130 1.00 81.25 72 GLU A CA 1
ATOM 588 C C . GLU A 1 72 ? 10.946 -4.469 0.842 1.00 81.25 72 GLU A C 1
ATOM 590 O O . GLU A 1 72 ? 10.505 -4.439 1.994 1.00 81.25 72 GLU A O 1
ATOM 595 N N . PHE A 1 73 ? 11.164 -3.354 0.144 1.00 75.31 73 PHE A N 1
ATOM 596 C CA . PHE A 1 73 ? 10.911 -2.018 0.674 1.00 75.31 73 PHE A CA 1
ATOM 597 C C . PHE A 1 73 ? 9.425 -1.795 0.984 1.00 75.31 73 PHE A C 1
ATOM 599 O O . PHE A 1 73 ? 9.087 -1.256 2.040 1.00 75.31 73 PHE A O 1
ATOM 606 N N . GLY A 1 74 ? 8.522 -2.247 0.110 1.00 71.25 74 GLY A N 1
ATOM 607 C CA . GLY A 1 74 ? 7.078 -2.207 0.339 1.00 71.25 74 GLY A CA 1
ATOM 608 C C . GLY A 1 74 ? 6.661 -3.024 1.564 1.00 71.25 74 GLY A C 1
ATOM 609 O O . GLY A 1 74 ? 5.896 -2.539 2.401 1.00 71.25 74 GLY A O 1
ATOM 610 N N . LYS A 1 75 ? 7.219 -4.232 1.726 1.00 69.06 75 LYS A N 1
ATOM 611 C CA . LYS A 1 75 ? 7.004 -5.089 2.905 1.00 69.06 75 LYS A CA 1
ATOM 612 C C . LYS A 1 75 ? 7.501 -4.419 4.185 1.00 69.06 75 LYS A C 1
ATOM 614 O O . LYS A 1 75 ? 6.757 -4.387 5.166 1.00 69.06 75 LYS A O 1
ATOM 619 N N . TYR A 1 76 ? 8.704 -3.846 4.155 1.00 70.06 76 TYR A N 1
ATOM 620 C CA . TYR A 1 76 ? 9.283 -3.092 5.266 1.00 70.06 76 TYR A CA 1
ATOM 621 C C . TYR A 1 76 ? 8.395 -1.906 5.660 1.00 70.06 76 TYR A C 1
ATOM 623 O O . TYR A 1 76 ? 7.981 -1.791 6.813 1.00 70.06 76 TYR A O 1
ATOM 631 N N . LYS A 1 77 ? 8.012 -1.066 4.690 1.00 70.38 77 LYS A N 1
ATOM 632 C CA . LYS A 1 77 ? 7.170 0.110 4.941 1.00 70.38 77 LYS A CA 1
ATOM 633 C C . LYS A 1 77 ? 5.794 -0.255 5.472 1.00 70.38 77 LYS A C 1
ATOM 635 O O . LYS A 1 77 ? 5.312 0.411 6.382 1.00 70.38 77 LYS A O 1
ATOM 640 N N . ALA A 1 78 ? 5.185 -1.322 4.962 1.00 66.75 78 ALA A N 1
ATOM 641 C CA . ALA A 1 78 ? 3.914 -1.809 5.481 1.00 66.75 78 ALA A CA 1
ATOM 642 C C . ALA A 1 78 ? 4.018 -2.294 6.942 1.00 66.75 78 ALA A C 1
ATOM 644 O O . ALA A 1 78 ? 3.057 -2.147 7.689 1.00 66.75 78 ALA A O 1
ATOM 645 N N . GLY A 1 79 ? 5.171 -2.827 7.367 1.00 69.62 79 GLY A N 1
ATOM 646 C CA . GLY A 1 79 ? 5.432 -3.198 8.764 1.00 69.62 79 GLY A CA 1
ATOM 647 C C . GLY A 1 79 ? 5.643 -2.004 9.709 1.00 69.62 79 GLY A C 1
ATOM 648 O O . GLY A 1 79 ? 5.335 -2.100 10.896 1.00 69.62 79 GLY A O 1
ATOM 649 N N . GLU A 1 80 ? 6.125 -0.870 9.193 1.00 77.69 80 GLU A N 1
ATOM 650 C CA . GLU A 1 80 ? 6.292 0.376 9.961 1.00 77.69 80 GLU A CA 1
ATOM 651 C C . GLU A 1 80 ? 5.005 1.205 10.080 1.00 77.69 80 GLU A C 1
ATOM 653 O O . GLU A 1 80 ? 4.941 2.117 10.907 1.00 77.69 80 GLU A O 1
ATOM 658 N N . LEU A 1 81 ? 3.982 0.930 9.264 1.00 82.06 81 LEU A N 1
ATOM 659 C CA . LEU A 1 81 ? 2.759 1.725 9.265 1.00 82.06 81 LEU A CA 1
ATOM 660 C C . LEU A 1 81 ? 2.022 1.623 10.602 1.00 82.06 81 LEU A C 1
ATOM 662 O O . LEU A 1 81 ? 1.665 0.541 11.067 1.00 82.06 81 LEU A O 1
ATOM 666 N N . LYS A 1 82 ? 1.750 2.789 11.186 1.00 85.75 82 LYS A N 1
ATOM 667 C CA . LYS A 1 82 ? 0.906 2.959 12.366 1.00 85.75 82 LYS A CA 1
ATOM 668 C C . LYS A 1 82 ? -0.281 3.839 12.011 1.00 85.75 82 LYS A C 1
ATOM 670 O O . LYS A 1 82 ? -0.096 4.837 11.320 1.00 85.75 82 LYS A O 1
ATOM 675 N N . GLN A 1 83 ? -1.454 3.493 12.533 1.00 85.50 83 GLN A N 1
ATOM 676 C CA . GLN A 1 83 ? -2.670 4.291 12.406 1.00 85.50 83 GLN A CA 1
ATOM 677 C C . GLN A 1 83 ? -2.457 5.704 12.966 1.00 85.50 83 GLN A C 1
ATOM 679 O O . GLN A 1 83 ? -2.940 6.668 12.397 1.00 85.50 83 GLN A O 1
ATOM 684 N N . GLY A 1 84 ? -1.724 5.873 14.071 1.00 86.12 84 GLY A N 1
ATOM 685 C CA . GLY A 1 84 ? -1.556 7.201 14.672 1.00 86.12 84 GLY A CA 1
ATOM 686 C C . GLY A 1 84 ? -2.914 7.869 14.932 1.00 86.12 84 GLY A C 1
ATOM 687 O O . GLY A 1 84 ? -3.741 7.295 15.633 1.00 86.12 84 GLY A O 1
ATOM 688 N N . ASN A 1 85 ? -3.135 9.042 14.327 1.00 84.88 85 ASN A N 1
ATOM 689 C CA . ASN A 1 85 ? -4.386 9.806 14.422 1.00 84.88 85 ASN A CA 1
ATOM 690 C C . ASN A 1 85 ? -5.249 9.737 13.142 1.00 84.88 85 ASN A C 1
ATOM 692 O O . ASN A 1 85 ? -6.207 10.498 13.027 1.00 84.88 85 ASN A O 1
ATOM 696 N N . GLU A 1 86 ? -4.893 8.922 12.138 1.00 88.56 86 GLU A N 1
ATOM 697 C CA . GLU A 1 86 ? -5.764 8.758 10.965 1.00 88.56 86 GLU A CA 1
ATOM 698 C C . GLU A 1 86 ? -6.952 7.838 11.266 1.00 88.56 86 GLU A C 1
ATOM 700 O O . GLU A 1 86 ? -6.855 6.891 12.049 1.00 88.56 86 GLU A O 1
ATOM 705 N N . SER A 1 87 ? -8.070 8.116 10.587 1.00 89.81 87 SER A N 1
ATOM 706 C CA . SER A 1 87 ? -9.272 7.283 10.630 1.00 89.81 87 SER A CA 1
ATOM 707 C C . SER A 1 87 ? -8.963 5.848 10.202 1.00 89.81 87 SER A C 1
ATOM 709 O O . SER A 1 87 ? -8.183 5.659 9.254 1.00 89.81 87 SER A O 1
ATOM 711 N N . ILE A 1 88 ? -9.653 4.866 10.777 1.00 89.44 88 ILE A N 1
ATOM 712 C CA . ILE A 1 88 ? -9.525 3.444 10.419 1.00 89.44 88 ILE A CA 1
ATOM 713 C C . ILE A 1 88 ? -9.642 3.222 8.908 1.00 89.44 88 ILE A C 1
ATOM 715 O O . ILE A 1 88 ? -8.786 2.554 8.319 1.00 89.44 88 ILE A O 1
ATOM 719 N N . ARG A 1 89 ? -10.630 3.851 8.255 1.00 90.12 89 ARG A N 1
ATOM 720 C CA . ARG A 1 89 ? -10.838 3.715 6.804 1.00 90.12 89 ARG A CA 1
ATOM 721 C C . ARG A 1 89 ? -9.620 4.155 5.994 1.00 90.12 89 ARG A C 1
ATOM 723 O O . ARG A 1 89 ? -9.184 3.450 5.084 1.00 90.12 89 ARG A O 1
ATOM 730 N N . LYS A 1 90 ? -9.061 5.328 6.312 1.00 88.50 90 LYS A N 1
ATOM 731 C CA . LYS A 1 90 ? -7.877 5.867 5.616 1.00 88.50 90 LYS A CA 1
ATOM 732 C C . LYS A 1 90 ? -6.651 4.983 5.824 1.00 88.50 90 LYS A C 1
ATOM 734 O O . LYS A 1 90 ? -5.964 4.675 4.848 1.00 88.50 90 LYS A O 1
ATOM 739 N N . PHE A 1 91 ? -6.433 4.521 7.054 1.00 88.88 91 PHE A N 1
ATOM 740 C CA . PHE A 1 91 ? -5.338 3.611 7.376 1.00 88.88 91 PHE A CA 1
ATOM 741 C C . PHE A 1 91 ? -5.435 2.307 6.571 1.00 88.88 91 PHE A C 1
ATOM 743 O O . PHE A 1 91 ? -4.460 1.874 5.949 1.00 88.88 91 PHE A O 1
ATOM 750 N N . TYR A 1 92 ? -6.633 1.722 6.502 1.00 86.69 92 TYR A N 1
ATOM 751 C CA . TYR A 1 92 ? -6.883 0.506 5.736 1.00 86.69 92 TYR A CA 1
ATOM 752 C C . TYR A 1 92 ? -6.651 0.692 4.236 1.00 86.69 92 TYR A C 1
ATOM 754 O O . TYR A 1 92 ? -5.900 -0.072 3.635 1.00 86.69 92 TYR A O 1
ATOM 762 N N . GLN A 1 93 ? -7.203 1.749 3.635 1.00 86.31 93 GLN A N 1
ATOM 763 C CA . GLN A 1 93 ? -6.995 2.052 2.213 1.00 86.31 93 GLN A CA 1
ATOM 764 C C . GLN A 1 93 ? -5.511 2.222 1.866 1.00 86.31 93 GLN A C 1
ATOM 766 O O . GLN A 1 93 ? -5.063 1.837 0.784 1.00 86.31 93 GLN A O 1
ATOM 771 N N . LYS A 1 94 ? -4.721 2.798 2.777 1.00 85.06 94 LYS A N 1
ATOM 772 C CA . LYS A 1 94 ? -3.274 2.948 2.605 1.00 85.06 94 LYS A CA 1
ATOM 773 C C . LYS A 1 94 ? -2.557 1.598 2.617 1.00 85.06 94 LYS A C 1
ATOM 775 O O . LYS A 1 94 ? -1.709 1.359 1.757 1.00 85.06 94 LYS A O 1
ATOM 780 N N . LEU A 1 95 ? -2.917 0.710 3.543 1.00 80.75 95 LEU A N 1
ATOM 781 C CA . LEU A 1 95 ? -2.394 -0.656 3.584 1.00 80.75 95 LEU A CA 1
ATOM 782 C C . LEU A 1 95 ? -2.814 -1.473 2.361 1.00 80.75 95 LEU A C 1
ATOM 784 O O . LEU A 1 95 ? -1.982 -2.168 1.783 1.00 80.75 95 LEU A O 1
ATOM 788 N N . GLU A 1 96 ? -4.059 -1.339 1.909 1.00 80.56 96 GLU A N 1
ATOM 789 C CA . GLU A 1 96 ? -4.555 -2.002 0.704 1.00 80.56 96 GLU A CA 1
ATOM 790 C C . GLU A 1 96 ? -3.793 -1.541 -0.550 1.00 80.56 96 GLU A C 1
ATOM 792 O O . GLU A 1 96 ? -3.410 -2.359 -1.389 1.00 80.56 96 GLU A O 1
ATOM 797 N N . ARG A 1 97 ? -3.490 -0.241 -0.665 1.00 80.56 97 ARG A N 1
ATOM 798 C CA . ARG A 1 97 ? -2.630 0.282 -1.740 1.00 80.56 97 ARG A CA 1
ATOM 799 C C . ARG A 1 97 ? -1.235 -0.338 -1.701 1.00 80.56 97 ARG A C 1
ATOM 801 O O . ARG A 1 97 ? -0.737 -0.723 -2.750 1.00 80.56 97 ARG A O 1
ATOM 808 N N . LEU A 1 98 ? -0.619 -0.477 -0.525 1.00 73.69 98 LEU A N 1
ATOM 809 C CA . LEU A 1 98 ? 0.683 -1.147 -0.396 1.00 73.69 98 LEU A CA 1
ATOM 810 C C . LEU A 1 98 ? 0.605 -2.643 -0.712 1.00 73.69 98 LEU A C 1
ATOM 812 O O . LEU A 1 98 ? 1.530 -3.184 -1.317 1.00 73.69 98 LEU A O 1
ATOM 816 N N . ARG A 1 99 ? -0.503 -3.305 -0.363 1.00 75.00 99 ARG A N 1
ATOM 817 C CA . ARG A 1 99 ? -0.769 -4.682 -0.789 1.00 75.00 99 ARG A CA 1
ATOM 818 C C . ARG A 1 99 ? -0.847 -4.782 -2.308 1.00 75.00 99 ARG A C 1
ATOM 820 O O . ARG A 1 99 ? -0.244 -5.678 -2.858 1.00 75.00 99 ARG A O 1
ATOM 827 N N . LYS A 1 100 ? -1.505 -3.867 -3.022 1.00 74.19 100 LYS A N 1
ATOM 828 C CA . LYS A 1 100 ? -1.531 -3.912 -4.503 1.00 74.19 100 LYS A CA 1
ATOM 829 C C . LYS A 1 100 ? -0.138 -3.798 -5.139 1.00 74.19 100 LYS A C 1
ATOM 831 O O . LYS A 1 100 ? 0.043 -4.210 -6.277 1.00 74.19 100 LYS A O 1
ATOM 836 N N . LEU A 1 101 ? 0.829 -3.246 -4.407 1.00 68.75 101 LEU A N 1
ATOM 837 C CA . LEU A 1 101 ? 2.216 -3.071 -4.842 1.00 68.75 101 LEU A CA 1
ATOM 838 C C . LEU A 1 101 ? 3.154 -4.193 -4.363 1.00 68.75 101 LEU A C 1
ATOM 840 O O . LEU A 1 101 ? 4.325 -4.186 -4.727 1.00 68.75 101 LEU A O 1
ATOM 844 N N . SER A 1 102 ? 2.681 -5.127 -3.533 1.00 67.06 102 SER A N 1
ATOM 845 C CA . SER A 1 102 ? 3.492 -6.217 -2.983 1.00 67.06 102 SER A CA 1
ATOM 846 C C . SER A 1 102 ? 2.756 -7.552 -3.094 1.00 67.06 102 SER A C 1
ATOM 848 O O . SER A 1 102 ? 1.547 -7.615 -2.925 1.00 67.06 102 SER A O 1
ATOM 850 N N . GLU A 1 103 ? 3.463 -8.655 -3.334 1.00 68.88 103 GLU A N 1
ATOM 851 C CA . GLU A 1 103 ? 2.882 -10.002 -3.202 1.00 68.88 103 GLU A CA 1
ATOM 852 C C . GLU A 1 103 ? 2.673 -10.328 -1.714 1.00 68.88 103 GLU A C 1
ATOM 854 O O . GLU A 1 103 ? 3.429 -11.075 -1.097 1.00 68.88 103 GLU A O 1
ATOM 859 N N . CYS A 1 104 ? 1.707 -9.654 -1.096 1.00 67.19 104 CYS A N 1
ATOM 860 C CA . CYS A 1 104 ? 1.336 -9.817 0.297 1.00 67.19 104 CYS A CA 1
ATOM 861 C C . CYS A 1 104 ? 0.028 -10.607 0.348 1.00 67.19 104 CYS A C 1
ATOM 863 O O . CYS A 1 104 ? -0.983 -10.177 -0.227 1.00 67.19 104 CYS A O 1
ATOM 865 N N . ASP A 1 105 ? 0.047 -11.749 1.028 1.00 76.38 105 ASP A N 1
ATOM 866 C CA . ASP A 1 105 ? -1.163 -12.527 1.259 1.00 76.38 105 ASP A CA 1
ATOM 867 C C . ASP A 1 105 ? -2.086 -11.847 2.294 1.00 76.38 105 ASP A C 1
ATOM 869 O O . ASP A 1 105 ? -1.776 -10.802 2.881 1.00 76.38 105 ASP A O 1
ATOM 873 N N . GLU A 1 106 ? -3.293 -12.392 2.439 1.00 76.75 106 GLU A N 1
ATOM 874 C CA . GLU A 1 106 ? -4.325 -11.837 3.318 1.00 76.75 106 GLU A CA 1
ATOM 875 C C . GLU A 1 106 ? -3.960 -11.972 4.805 1.00 76.75 106 GLU A C 1
ATOM 877 O O . GLU A 1 106 ? -4.296 -11.100 5.609 1.00 76.75 106 GLU A O 1
ATOM 882 N N . GLU A 1 107 ? -3.216 -13.016 5.172 1.00 80.38 107 GLU A N 1
ATOM 883 C CA . GLU A 1 107 ? -2.784 -13.267 6.547 1.00 80.38 107 GLU A CA 1
ATOM 884 C C . GLU A 1 107 ? -1.707 -12.261 6.983 1.00 80.38 107 GLU A C 1
ATOM 886 O O . GLU A 1 107 ? -1.804 -11.657 8.059 1.00 80.38 107 GLU A O 1
ATOM 891 N N . ASP A 1 108 ? -0.746 -11.971 6.107 1.00 78.38 108 ASP A N 1
ATOM 892 C CA . ASP A 1 108 ? 0.239 -10.912 6.295 1.00 78.38 108 ASP A CA 1
ATOM 893 C C . ASP A 1 108 ? -0.426 -9.534 6.386 1.00 78.38 108 ASP A C 1
ATOM 895 O O . ASP A 1 108 ? -0.038 -8.710 7.225 1.00 78.38 108 ASP A O 1
ATOM 899 N N . LEU A 1 109 ? -1.436 -9.260 5.549 1.00 78.56 109 LEU A N 1
ATOM 900 C CA . LEU A 1 109 ? -2.201 -8.013 5.620 1.00 78.56 109 LEU A CA 1
ATOM 901 C C . LEU A 1 109 ? -2.901 -7.888 6.976 1.00 78.56 109 LEU A C 1
ATOM 903 O O . LEU A 1 109 ? -2.792 -6.849 7.632 1.00 78.56 109 LEU A O 1
ATOM 907 N N . ARG A 1 110 ? -3.567 -8.953 7.426 1.00 82.31 110 ARG A N 1
ATOM 908 C CA . ARG A 1 110 ? -4.245 -9.004 8.723 1.00 82.31 110 ARG A CA 1
ATOM 909 C C . ARG A 1 110 ? -3.278 -8.727 9.870 1.00 82.31 110 ARG A C 1
ATOM 911 O O . ARG A 1 110 ? -3.568 -7.899 10.737 1.00 82.31 110 ARG A O 1
ATOM 918 N N . LYS A 1 111 ? -2.109 -9.368 9.857 1.00 82.69 111 LYS A N 1
ATOM 919 C CA . LYS A 1 111 ? -1.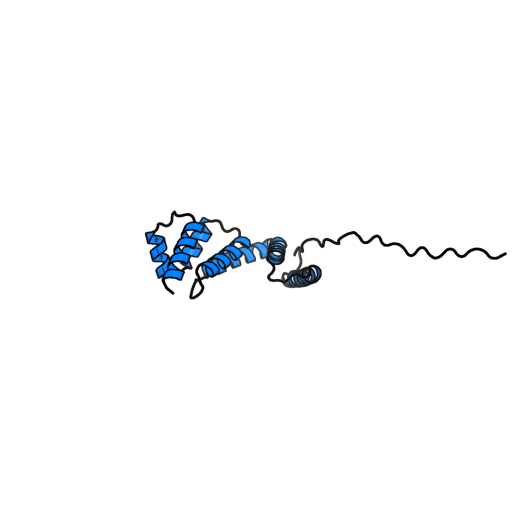058 -9.166 10.860 1.00 82.69 111 LYS A CA 1
ATOM 920 C C . LYS A 1 111 ? -0.555 -7.723 10.869 1.00 82.69 111 LYS A C 1
ATOM 922 O O . LYS A 1 111 ? -0.402 -7.135 11.939 1.00 82.69 111 LYS A O 1
ATOM 927 N N . LYS A 1 112 ? -0.345 -7.126 9.692 1.00 81.81 112 LYS A N 1
ATOM 928 C CA . LYS A 1 112 ? 0.087 -5.725 9.552 1.00 81.81 112 LYS A CA 1
ATOM 929 C C . LYS A 1 112 ? -0.965 -4.741 10.053 1.00 81.81 112 LYS A C 1
ATOM 931 O O . LYS A 1 112 ? -0.613 -3.814 10.777 1.00 81.81 112 LYS A O 1
ATOM 936 N N . ILE A 1 113 ? -2.241 -4.966 9.737 1.00 83.00 113 ILE A N 1
ATOM 937 C CA . ILE A 1 113 ? -3.350 -4.152 10.253 1.00 83.00 113 ILE A CA 1
ATOM 938 C C . ILE A 1 113 ? -3.373 -4.231 11.773 1.00 83.00 113 ILE A C 1
ATOM 940 O O . ILE A 1 113 ? -3.324 -3.199 12.435 1.00 83.00 113 ILE A O 1
ATOM 944 N N . PHE A 1 114 ? -3.354 -5.440 12.330 1.00 84.19 114 PHE A N 1
ATOM 945 C CA . PHE A 1 114 ? -3.399 -5.636 13.773 1.00 84.19 114 PHE A CA 1
ATOM 946 C C . PHE A 1 114 ? -2.222 -4.967 14.496 1.00 84.19 114 PHE A C 1
ATOM 948 O O . PHE A 1 114 ? -2.420 -4.262 15.478 1.00 84.19 114 PHE A O 1
ATOM 955 N N . CYS A 1 115 ? -0.994 -5.113 13.994 1.00 84.94 115 CYS A N 1
ATOM 956 C CA . CYS A 1 115 ? 0.171 -4.450 14.586 1.00 84.94 115 CYS A CA 1
ATOM 957 C C . CYS A 1 115 ? 0.201 -2.927 14.353 1.00 84.94 115 CYS A C 1
ATOM 959 O O . CYS A 1 115 ? 0.953 -2.217 15.034 1.00 84.94 115 CYS A O 1
ATOM 961 N N . GLY A 1 116 ? -0.544 -2.437 13.365 1.00 86.25 116 GLY A N 1
ATOM 962 C CA . GLY A 1 116 ? -0.542 -1.048 12.930 1.00 86.25 116 GLY A CA 1
ATOM 963 C C . GLY A 1 116 ? -1.635 -0.181 13.558 1.00 86.25 116 GLY A C 1
ATOM 964 O O . GLY A 1 116 ? -1.386 0.999 13.798 1.00 86.25 116 GLY A O 1
ATOM 965 N N . ILE A 1 117 ? -2.808 -0.740 13.870 1.00 89.69 117 ILE A N 1
ATOM 966 C CA . ILE A 1 117 ? -3.904 -0.013 14.533 1.00 89.69 117 ILE A CA 1
ATOM 967 C C . ILE A 1 117 ? -3.564 0.359 15.983 1.00 89.69 117 ILE A C 1
ATOM 969 O O . ILE A 1 117 ? -2.662 -0.221 16.599 1.00 89.69 117 ILE A O 1
ATOM 973 N N . SER A 1 118 ? -4.283 1.347 16.525 1.00 88.69 118 SER A N 1
ATOM 974 C CA . SER A 1 118 ? -4.099 1.825 17.902 1.00 88.69 118 SER A CA 1
ATOM 975 C C . SER A 1 118 ? -4.278 0.708 18.938 1.00 88.69 118 SER A C 1
ATOM 977 O O . SER A 1 118 ? -5.019 -0.245 18.704 1.00 88.69 118 SER A O 1
ATOM 979 N N . SER A 1 119 ? -3.649 0.833 20.111 1.00 87.12 119 SER A N 1
ATOM 980 C CA . SER A 1 119 ? -3.776 -0.162 21.190 1.00 87.12 119 SER A CA 1
ATOM 981 C C . SER A 1 119 ? -5.233 -0.415 21.589 1.00 87.12 119 SER A C 1
ATOM 983 O O . SER A 1 119 ? -5.627 -1.566 21.734 1.00 87.12 119 SER A O 1
ATOM 985 N N . LYS A 1 120 ? -6.048 0.645 21.666 1.00 89.44 120 LYS A N 1
ATOM 986 C CA . LYS A 1 120 ? -7.493 0.548 21.915 1.00 89.44 120 LYS A CA 1
ATOM 987 C C . LYS A 1 120 ? -8.170 -0.354 20.880 1.00 89.44 120 LYS A C 1
ATOM 989 O O . LYS A 1 120 ? -8.849 -1.306 21.239 1.00 89.44 120 LYS A O 1
ATOM 994 N N . ASN A 1 121 ? -7.918 -0.100 19.599 1.00 89.56 121 ASN A N 1
ATOM 995 C CA . ASN A 1 121 ? -8.514 -0.866 18.507 1.00 89.56 121 ASN A CA 1
ATOM 996 C C . ASN A 1 121 ? -7.985 -2.311 18.457 1.00 89.56 121 ASN A C 1
ATOM 998 O O . ASN A 1 121 ? -8.724 -3.221 18.093 1.00 89.56 121 ASN A O 1
ATOM 1002 N N . GLN A 1 122 ? -6.734 -2.557 18.866 1.00 90.06 122 GLN A N 1
ATOM 1003 C CA . GLN A 1 122 ? -6.204 -3.920 19.006 1.00 90.06 122 GLN A CA 1
ATOM 1004 C C . GLN A 1 122 ? -6.971 -4.726 20.055 1.00 90.06 122 GLN A C 1
ATOM 1006 O O . GLN A 1 122 ? -7.228 -5.910 19.840 1.00 90.06 122 GLN A O 1
ATOM 1011 N N . ASP A 1 123 ? -7.319 -4.113 21.185 1.00 90.25 123 ASP A N 1
ATOM 1012 C CA . ASP A 1 123 ? -8.048 -4.794 22.254 1.00 90.25 123 ASP A CA 1
ATOM 1013 C C . ASP A 1 123 ? -9.491 -5.126 21.840 1.00 90.25 123 ASP A C 1
ATOM 1015 O O . ASP A 1 123 ? -9.950 -6.239 22.096 1.00 90.25 123 ASP A O 1
ATOM 1019 N N . GLU A 1 124 ? -10.152 -4.245 21.086 1.00 91.81 124 GLU A N 1
ATOM 1020 C CA . GLU A 1 124 ? -11.471 -4.510 20.485 1.00 91.81 124 GLU A CA 1
ATOM 1021 C C . GLU A 1 124 ? -11.424 -5.687 19.496 1.00 91.81 124 GLU A C 1
ATOM 1023 O O . GLU A 1 124 ? -12.226 -6.619 19.573 1.00 91.81 124 GLU A O 1
ATOM 1028 N N . VAL A 1 125 ? -10.418 -5.720 18.615 1.00 88.81 125 VAL A N 1
ATOM 1029 C CA . VAL A 1 125 ? -10.231 -6.835 17.668 1.00 88.81 125 VAL A CA 1
ATOM 1030 C C . VAL A 1 125 ? -9.978 -8.159 18.399 1.00 88.81 125 VAL A C 1
ATOM 1032 O O . VAL A 1 125 ? -10.481 -9.202 17.971 1.00 88.81 125 VAL A O 1
ATOM 1035 N N . LYS A 1 126 ? -9.233 -8.149 19.515 1.00 88.69 126 LYS A N 1
ATOM 1036 C CA . LYS A 1 126 ? -9.060 -9.348 20.357 1.00 88.69 126 LYS A CA 1
ATOM 1037 C C . LYS A 1 126 ? -10.388 -9.801 20.962 1.00 88.69 126 LYS A C 1
ATOM 1039 O O . LYS A 1 126 ? -10.627 -11.004 21.017 1.00 88.69 126 LYS A O 1
ATOM 1044 N N . LEU A 1 127 ? -11.234 -8.862 21.390 1.00 88.81 127 LEU A N 1
ATOM 1045 C CA . LEU A 1 127 ? -12.543 -9.145 21.981 1.00 88.81 127 LEU A CA 1
ATOM 1046 C C . LEU A 1 127 ? -13.502 -9.792 20.970 1.00 88.81 127 LEU A C 1
ATOM 1048 O O . LEU A 1 127 ? -14.234 -10.717 21.316 1.00 88.81 127 LEU A O 1
ATOM 1052 N N . TRP A 1 128 ? -13.488 -9.332 19.718 1.00 89.00 128 TRP A N 1
ATOM 1053 C CA . TRP A 1 128 ? -14.340 -9.879 18.654 1.00 89.00 128 TRP A CA 1
ATOM 1054 C C . TRP A 1 128 ? -13.822 -11.188 18.060 1.00 89.00 128 TRP A C 1
ATOM 1056 O O . TRP A 1 128 ? -14.596 -11.958 17.494 1.00 89.00 128 TRP A O 1
ATOM 1066 N N . GLY A 1 129 ? -12.523 -11.441 18.205 1.00 82.81 129 GLY A N 1
ATOM 1067 C CA . GLY A 1 129 ? -11.850 -12.629 17.708 1.00 82.81 129 GLY A CA 1
ATOM 1068 C C . GLY A 1 129 ? -11.113 -12.382 16.393 1.00 82.81 129 GLY A C 1
ATOM 1069 O O . GLY A 1 129 ? -11.672 -11.937 15.390 1.00 82.81 129 GLY A O 1
ATOM 1070 N N . MET A 1 130 ? -9.839 -12.779 16.367 1.00 76.62 130 MET A N 1
ATOM 1071 C CA . MET A 1 130 ? -8.953 -12.656 15.203 1.00 76.62 130 MET A CA 1
ATOM 1072 C C . MET A 1 130 ? -9.256 -13.651 14.073 1.00 76.62 130 MET A C 1
ATOM 1074 O O . MET A 1 130 ? -8.386 -13.887 13.247 1.00 76.62 130 MET A O 1
ATOM 1078 N N . ASN A 1 131 ? -10.455 -14.227 14.010 1.00 81.19 131 ASN A N 1
ATOM 1079 C CA . ASN A 1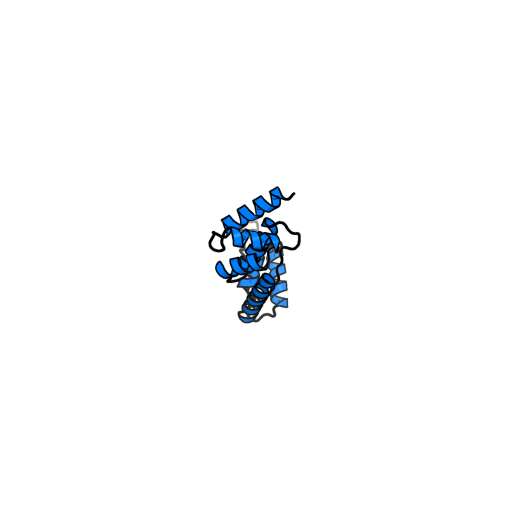 131 ? -10.867 -15.108 12.913 1.00 81.19 131 ASN A CA 1
ATOM 1080 C C . ASN A 1 131 ? -11.934 -14.467 12.020 1.00 81.19 131 ASN A C 1
ATOM 1082 O O . ASN A 1 131 ? -12.244 -15.020 10.969 1.00 81.19 131 ASN A O 1
ATOM 1086 N N . LEU A 1 132 ? -12.481 -13.305 12.402 1.00 85.44 132 LEU A N 1
ATOM 1087 C CA . LEU A 1 132 ? -13.464 -12.602 11.577 1.00 85.44 132 LEU A CA 1
ATOM 1088 C C . LEU A 1 132 ? -12.872 -12.212 10.211 1.00 85.44 132 LEU A C 1
ATOM 1090 O O . LEU A 1 132 ? -11.664 -11.952 10.141 1.00 85.44 132 LEU A O 1
ATOM 1094 N N . PRO A 1 133 ? -13.680 -12.153 9.140 1.00 87.88 133 PRO A N 1
ATOM 1095 C CA . PRO A 1 133 ? -13.260 -11.591 7.862 1.00 87.88 133 PRO A CA 1
ATOM 1096 C C . PRO A 1 133 ? -12.695 -10.181 8.031 1.00 87.88 133 PRO A C 1
ATOM 1098 O O . PRO A 1 133 ? -13.129 -9.424 8.904 1.00 87.88 133 PRO A O 1
ATOM 1101 N N . LEU A 1 134 ? -11.717 -9.822 7.199 1.00 84.88 134 LEU A N 1
ATOM 1102 C CA . LEU A 1 134 ? -11.036 -8.539 7.338 1.00 84.88 134 LEU A CA 1
ATOM 1103 C C . LEU A 1 134 ? -11.992 -7.357 7.154 1.00 84.88 134 LEU A C 1
ATOM 1105 O O . LEU A 1 134 ? -11.961 -6.425 7.953 1.00 84.88 134 LEU A O 1
ATOM 1109 N N . ASP A 1 135 ? -12.875 -7.440 6.162 1.00 87.69 135 ASP A N 1
ATOM 1110 C CA . ASP A 1 135 ? -13.873 -6.405 5.892 1.00 87.69 135 ASP A CA 1
ATOM 1111 C C . ASP A 1 135 ? -14.813 -6.196 7.091 1.00 87.69 135 ASP A C 1
ATOM 1113 O O . ASP A 1 135 ? -15.089 -5.059 7.467 1.00 87.69 135 ASP A O 1
ATOM 1117 N N . GLU A 1 136 ? -15.212 -7.275 7.776 1.00 91.12 136 GLU A N 1
ATOM 1118 C CA . GLU A 1 136 ? -16.060 -7.190 8.972 1.00 91.12 136 GLU A CA 1
ATOM 1119 C C . GLU A 1 136 ? -15.336 -6.505 10.144 1.00 91.12 136 GLU A C 1
ATOM 1121 O O . GLU A 1 136 ? -15.925 -5.693 10.860 1.00 91.12 136 GLU A O 1
ATOM 1126 N N . LEU A 1 137 ? -14.043 -6.791 10.343 1.00 89.88 137 LEU A N 1
ATOM 1127 C CA . LEU A 1 137 ? -13.247 -6.103 11.364 1.00 89.88 137 LEU A CA 1
ATOM 1128 C C . LEU A 1 137 ? -13.152 -4.600 11.089 1.00 89.88 137 LEU A C 1
ATOM 1130 O O . LEU A 1 137 ? -13.260 -3.805 12.024 1.00 89.88 137 LEU A O 1
ATOM 1134 N N . ILE A 1 138 ? -12.953 -4.217 9.826 1.00 89.62 138 ILE A N 1
ATOM 1135 C CA . ILE A 1 138 ? -12.871 -2.814 9.416 1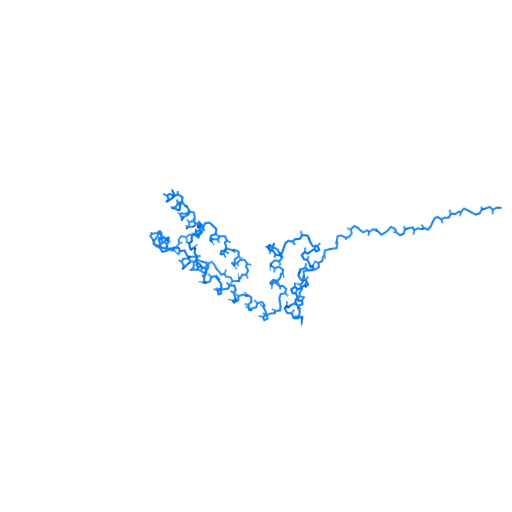.00 89.62 138 ILE A CA 1
ATOM 1136 C C . ILE A 1 138 ? -14.196 -2.098 9.685 1.00 89.62 138 ILE A C 1
ATOM 1138 O O . ILE A 1 138 ? -14.185 -1.051 10.327 1.00 89.62 138 ILE A O 1
ATOM 1142 N N . GLU A 1 139 ? -15.332 -2.671 9.277 1.00 92.56 139 GLU A N 1
ATOM 1143 C CA . GLU A 1 139 ? -16.650 -2.061 9.506 1.00 92.56 139 GLU A CA 1
ATOM 1144 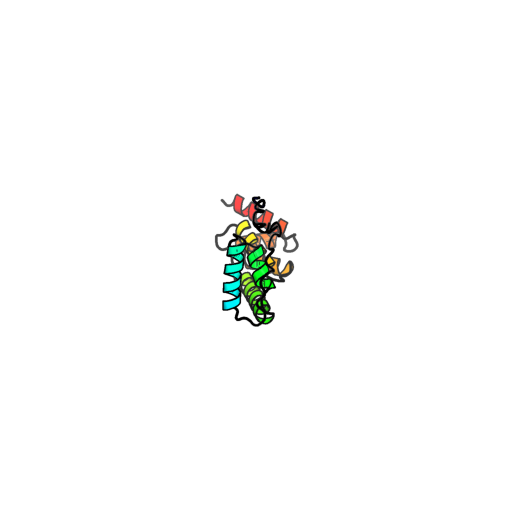C C . GLU A 1 139 ? -16.946 -1.840 10.996 1.00 92.56 139 GLU A C 1
ATOM 1146 O O . GLU A 1 139 ? -17.421 -0.771 11.399 1.00 92.56 139 GLU A O 1
ATOM 1151 N N . ARG A 1 140 ? -16.623 -2.820 11.848 1.00 93.00 140 ARG A N 1
ATOM 1152 C CA . ARG A 1 140 ? -16.821 -2.687 13.298 1.00 93.00 140 ARG A CA 1
ATOM 1153 C C . ARG A 1 140 ? -15.908 -1.624 13.910 1.00 93.00 140 ARG A C 1
ATOM 1155 O O . ARG A 1 140 ? -16.370 -0.838 14.736 1.00 93.00 140 ARG A O 1
ATOM 1162 N N . LEU A 1 141 ? -14.635 -1.577 13.507 1.00 91.75 141 LEU A N 1
ATOM 1163 C CA . LEU A 1 141 ? -13.691 -0.553 13.966 1.00 91.75 141 LEU A CA 1
ATOM 1164 C C . LEU A 1 141 ? -14.121 0.854 13.531 1.00 91.75 141 LEU A C 1
ATOM 1166 O O . LEU A 1 141 ? -14.028 1.786 14.325 1.00 91.75 141 LEU A O 1
ATOM 1170 N N . GLU A 1 142 ? -14.628 1.011 12.309 1.00 92.06 142 GLU A N 1
ATOM 1171 C CA . GLU A 1 142 ? -15.172 2.285 11.822 1.00 92.06 142 GLU A CA 1
ATOM 1172 C C . GLU A 1 142 ? -16.410 2.718 12.607 1.00 92.06 142 GLU A C 1
ATOM 1174 O O . GLU A 1 142 ? -16.540 3.887 12.961 1.00 92.06 142 GLU A O 1
ATOM 1179 N N . THR A 1 143 ? -17.292 1.773 12.936 1.00 92.31 143 THR A N 1
ATOM 1180 C CA . THR A 1 143 ? -18.467 2.054 13.770 1.00 92.31 143 THR A CA 1
ATOM 1181 C C . THR A 1 143 ? -18.049 2.530 15.163 1.00 92.31 143 THR A C 1
ATOM 1183 O O . THR A 1 143 ? -18.608 3.494 15.680 1.00 92.31 143 THR A O 1
ATOM 1186 N N . LEU A 1 144 ? -17.037 1.898 15.773 1.00 90.44 144 LEU A N 1
ATOM 1187 C CA . LEU A 1 144 ? -16.496 2.343 17.061 1.00 90.44 144 LEU A CA 1
ATOM 1188 C C . LEU A 1 144 ? -15.854 3.730 16.992 1.00 90.44 144 LEU A C 1
ATOM 1190 O O . LEU A 1 144 ? -16.011 4.512 17.927 1.00 90.44 144 LEU A O 1
ATOM 1194 N N . GLU A 1 145 ? -15.127 4.022 15.913 1.00 89.12 145 GLU A N 1
ATOM 1195 C CA . GLU A 1 145 ? -14.511 5.329 15.685 1.00 89.12 145 GLU A CA 1
ATOM 1196 C C . GLU A 1 145 ? -15.583 6.429 15.654 1.00 89.12 145 GLU A C 1
ATOM 1198 O O . GLU A 1 145 ? -15.480 7.388 16.416 1.00 89.12 145 GLU A O 1
ATOM 1203 N N . GLN A 1 146 ? -16.670 6.217 14.902 1.00 86.50 146 GLN A N 1
ATOM 1204 C CA . GLN A 1 146 ? -17.808 7.145 14.803 1.00 86.50 146 GLN A CA 1
ATOM 1205 C C . GLN A 1 146 ? -18.590 7.320 16.112 1.00 86.50 146 GLN A C 1
ATOM 1207 O O . GLN A 1 146 ? -19.159 8.378 16.348 1.00 86.50 146 GLN A O 1
ATOM 1212 N N . LEU A 1 147 ? -18.645 6.293 16.963 1.00 86.00 147 LEU A N 1
ATOM 1213 C CA . LEU A 1 147 ? -19.293 6.371 18.280 1.00 86.00 147 LEU A CA 1
ATOM 1214 C C . LEU A 1 147 ? -18.432 7.083 19.334 1.00 86.00 147 LEU A C 1
ATOM 1216 O O . LEU A 1 147 ? -18.913 7.347 20.437 1.00 86.00 147 LEU A O 1
ATOM 1220 N N . SER A 1 148 ? -17.153 7.313 19.033 1.00 72.81 148 SER A N 1
ATOM 1221 C CA . SER A 1 148 ? -16.196 7.951 19.938 1.00 72.81 148 SER A CA 1
ATOM 1222 C C . SER A 1 148 ? -15.907 9.422 19.623 1.00 72.81 148 SER A C 1
ATOM 1224 O O . SER A 1 148 ? -15.179 10.051 20.393 1.00 72.81 148 SER A O 1
ATOM 1226 N N . GLU A 1 149 ? -16.476 9.944 18.532 1.00 57.75 149 GLU A N 1
ATOM 1227 C CA . GLU A 1 149 ? -16.547 11.374 18.184 1.00 57.75 149 GLU A CA 1
ATOM 1228 C C . GLU A 1 149 ? -17.766 12.052 18.831 1.00 57.75 149 GLU A C 1
ATOM 1230 O O . GLU A 1 149 ? -17.615 13.223 19.254 1.00 57.75 149 GLU A O 1
#

Foldseek 3Di:
DDDDDDDPPPPPPPPPPPPPDPQQACPVHDLVVSVVVLVVVCVVVVHDCPDLVSLVSSLVRYDPVVNVVQQVVLLVVLQVAACPPPQLVVSLVVLVSSVSSYVADPVSSLVSSLNRYDPVLNVVCVVVDSPDDPVVSSVVSNVVVVVVD

pLDDT: mean 80.99, std 13.98, range [40.88, 95.69]